Protein AF-A0A1C6QX79-F1 (afdb_monomer)

Nearest PDB structures (foldseek):
  6nd5-assembly2_22  TM=4.924E-01  e=8.482E-01  Thermus thermophilus HB8
  6nsh-assembly2_Y2  TM=4.942E-01  e=1.296E+00  Thermus thermophilus HB8
  7qep-assembly1_O5  TM=5.909E-01  e=2.375E+00  Encephalitozoon cuniculi GB-M1
  4jlr-assembly1_S  TM=5.266E-01  e=6.261E+0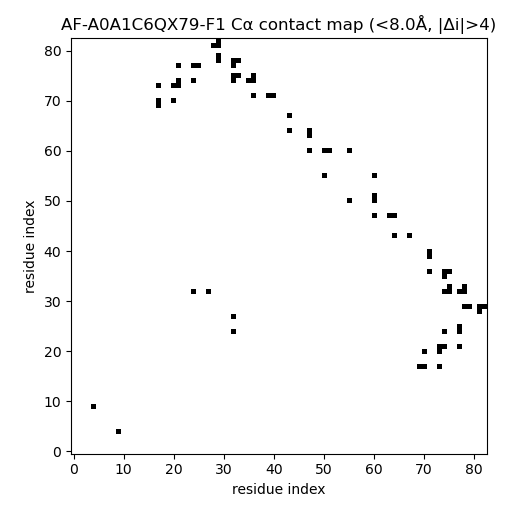0  unclassified

Mean predicted aligned error: 5.38 Å

Radius of gyration: 14.97 Å; Cα contacts (8 Å, |Δi|>4): 40; chains: 1; bounding box: 44×27×36 Å

pLDDT: mean 88.46, std 11.12, range [36.38, 96.81]

Solvent-accessible surface area (backbone atoms only — not comparable to full-atom values): 4723 Å² total; per-residue (Å²): 132,85,87,77,75,50,71,69,55,54,53,49,52,53,52,51,51,52,52,54,51,50,60,68,52,70,82,53,54,43,68,57,34,47,54,48,41,56,50,49,55,54,52,48,52,55,49,54,52,51,39,56,75,66,66,53,53,67,69,59,52,51,53,48,50,53,50,48,51,51,53,50,50,49,38,52,50,53,25,66,75,62,106

Sequence (83 aa):
MKNELSLSQLRGQFIASSVLLESLLQALPAETLRALYERHAANSQETTDALRQANCPEEELDAYNSFALNNQVVIGRSWRKTT

Secondary structure (DSSP, 8-state):
------HHHHHHHHHHHHHHHHHHHTTS-HHHHHHHHHHHHHHHHHHHHHHHHTT--HHHHHHHHHHHHHHHHHHHHHHHHH-

Foldseek 3Di:
DPPDDDPVRVVVVLVVVLVVLLVVLLPDALVVLVVVLVVLVVVLVVVLVVCVVVVPDPVVSVVSNVSSVSSSVSSVVSSVVND

Structure (mmCIF, N/CA/C/O backbone):
data_AF-A0A1C6QX79-F1
#
_entry.id   AF-A0A1C6QX79-F1
#
loop_
_atom_site.group_PDB
_atom_site.id
_atom_site.type_symbol
_atom_site.label_atom_id
_atom_site.label_alt_id
_atom_site.label_comp_id
_atom_site.label_asym_id
_atom_site.label_entity_id
_atom_site.label_seq_id
_atom_site.pdbx_PDB_ins_code
_atom_site.Cartn_x
_atom_site.Cartn_y
_atom_site.Cartn_z
_atom_site.occupancy
_atom_site.B_iso_or_equiv
_atom_site.auth_seq_id
_atom_site.auth_comp_id
_atom_site.auth_asym_id
_atom_site.auth_atom_id
_atom_site.pdbx_PDB_model_num
ATOM 1 N N . MET A 1 1 ? -29.593 -5.264 9.231 1.00 36.38 1 MET A N 1
ATOM 2 C CA . MET A 1 1 ? -28.804 -6.471 8.903 1.00 36.38 1 MET A CA 1
ATOM 3 C C . MET A 1 1 ? -27.372 -6.018 8.683 1.00 36.38 1 MET A C 1
ATOM 5 O O . MET A 1 1 ? -27.171 -5.157 7.836 1.00 36.38 1 MET A O 1
ATOM 9 N N . LYS A 1 2 ? -26.407 -6.479 9.489 1.00 48.34 2 LYS A N 1
ATOM 10 C CA . LYS A 1 2 ? -24.986 -6.223 9.214 1.00 48.34 2 LYS A CA 1
ATOM 11 C C . LYS A 1 2 ? -24.594 -7.121 8.040 1.00 48.34 2 LYS A C 1
ATOM 13 O O . LYS A 1 2 ? -24.777 -8.331 8.124 1.00 48.34 2 LYS A O 1
ATOM 18 N N . ASN A 1 3 ? -24.146 -6.529 6.936 1.00 52.94 3 ASN A N 1
ATOM 19 C CA . ASN A 1 3 ? -23.567 -7.276 5.822 1.00 52.94 3 ASN A CA 1
ATOM 20 C C . ASN A 1 3 ? -22.180 -7.757 6.255 1.00 52.94 3 ASN A C 1
ATOM 22 O O . ASN A 1 3 ? -21.182 -7.087 6.008 1.00 52.94 3 ASN A O 1
ATOM 26 N N . GLU A 1 4 ? -22.128 -8.883 6.957 1.00 67.31 4 GLU A N 1
ATOM 27 C CA . GLU A 1 4 ? -20.867 -9.545 7.271 1.00 67.31 4 GLU A CA 1
ATOM 28 C C . GLU A 1 4 ? -20.381 -10.255 6.005 1.00 67.31 4 GLU A C 1
ATOM 30 O O . GLU A 1 4 ? -20.987 -11.214 5.526 1.00 67.31 4 GLU A O 1
ATOM 35 N N . LEU A 1 5 ? -19.315 -9.721 5.406 1.00 74.31 5 LEU A N 1
ATOM 36 C CA . LEU A 1 5 ? -18.633 -10.368 4.291 1.00 74.31 5 LEU A CA 1
ATOM 37 C C . LEU A 1 5 ? -18.017 -11.677 4.785 1.00 74.31 5 LEU A C 1
ATOM 39 O O . LEU A 1 5 ? -17.333 -11.710 5.806 1.00 74.31 5 LEU A O 1
ATOM 43 N N . SER A 1 6 ? -18.221 -12.759 4.036 1.00 83.06 6 SER A N 1
ATOM 44 C CA . SER A 1 6 ? -17.545 -14.021 4.336 1.00 83.06 6 SER A CA 1
ATOM 45 C C . SER A 1 6 ? -16.028 -13.881 4.161 1.00 83.06 6 SER A C 1
ATOM 47 O O . SER A 1 6 ? -15.541 -13.122 3.317 1.00 83.06 6 SER A O 1
ATOM 49 N N . LEU A 1 7 ? -15.258 -14.666 4.917 1.00 71.12 7 LEU A N 1
ATOM 50 C CA . LEU A 1 7 ? -13.793 -14.672 4.840 1.00 71.12 7 LEU A CA 1
ATOM 51 C C . LEU A 1 7 ? -13.273 -14.948 3.412 1.00 71.12 7 LEU A C 1
ATOM 53 O O . LEU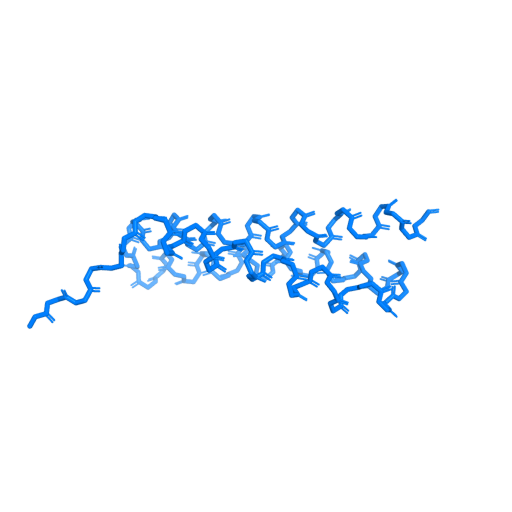 A 1 7 ? -12.261 -14.386 2.994 1.00 71.12 7 LEU A O 1
ATOM 57 N N . SER A 1 8 ? -13.981 -15.771 2.631 1.00 72.44 8 SER A N 1
ATOM 58 C CA . SER A 1 8 ? -13.646 -16.027 1.225 1.00 72.44 8 SER A CA 1
ATOM 59 C C . SER A 1 8 ? -13.844 -14.793 0.338 1.00 72.44 8 SER A C 1
ATOM 61 O O . SER A 1 8 ? -13.014 -14.545 -0.536 1.00 72.44 8 SER A O 1
ATOM 63 N N . GLN A 1 9 ? -14.882 -13.987 0.582 1.00 76.81 9 GLN A N 1
ATOM 64 C CA . GLN A 1 9 ? -15.118 -12.729 -0.133 1.00 76.81 9 GLN A CA 1
ATOM 65 C C . GLN A 1 9 ? -14.064 -11.676 0.215 1.00 76.81 9 GLN A C 1
ATOM 67 O O . GLN A 1 9 ? -13.527 -11.045 -0.693 1.00 76.81 9 GLN A O 1
ATOM 72 N N . LEU A 1 10 ? -13.711 -11.539 1.497 1.00 74.81 10 LEU A N 1
ATOM 73 C CA . LEU A 1 10 ? -12.646 -10.632 1.941 1.00 74.81 10 LEU A CA 1
ATOM 74 C C . LEU A 1 10 ? -11.301 -11.000 1.304 1.00 74.81 10 LEU A C 1
ATOM 76 O O . LEU A 1 10 ? -10.614 -10.149 0.738 1.00 74.81 10 LEU A O 1
ATOM 80 N N . ARG A 1 11 ? -10.958 -12.294 1.301 1.00 71.75 11 ARG A N 1
ATOM 81 C CA . ARG A 1 11 ? -9.750 -12.791 0.632 1.00 71.75 11 ARG A CA 1
ATOM 82 C C . ARG A 1 11 ? -9.788 -12.546 -0.879 1.00 71.75 11 ARG A C 1
ATOM 84 O O . ARG A 1 11 ? -8.773 -12.161 -1.454 1.00 71.75 11 ARG A O 1
ATOM 91 N N . GLY A 1 12 ? -10.940 -12.753 -1.517 1.00 74.25 12 GLY A N 1
ATOM 92 C CA . GLY A 1 12 ? -11.135 -12.484 -2.942 1.00 74.25 12 GLY A CA 1
ATOM 93 C C . GLY A 1 12 ? -10.907 -11.013 -3.299 1.00 74.25 12 GLY A C 1
ATOM 94 O O . GLY A 1 12 ? -10.184 -10.724 -4.249 1.00 74.25 12 GLY A O 1
ATOM 95 N N . GLN A 1 13 ? -11.448 -10.087 -2.503 1.00 80.31 13 GLN A N 1
ATOM 96 C CA . GLN A 1 13 ? -11.244 -8.645 -2.682 1.00 80.31 13 GLN A CA 1
ATOM 97 C C . GLN A 1 13 ? -9.779 -8.239 -2.486 1.00 80.31 13 GLN A C 1
ATOM 99 O O . GLN A 1 13 ? -9.252 -7.455 -3.273 1.00 80.31 13 GLN A O 1
ATOM 104 N N . PHE A 1 14 ? -9.101 -8.809 -1.487 1.00 76.56 14 PHE A N 1
ATOM 105 C CA . PHE A 1 14 ? -7.685 -8.543 -1.240 1.00 76.56 14 PHE A CA 1
ATOM 106 C C . PHE A 1 14 ? -6.802 -8.989 -2.413 1.00 76.56 14 PHE A C 1
ATOM 108 O O . PHE A 1 14 ? -5.987 -8.210 -2.903 1.00 76.56 14 PHE A O 1
ATOM 115 N N . ILE A 1 15 ? -7.011 -10.211 -2.920 1.00 77.31 15 ILE A N 1
ATOM 116 C CA . ILE A 1 15 ? -6.291 -10.723 -4.098 1.00 77.31 15 ILE A CA 1
ATOM 117 C C . ILE A 1 15 ? -6.575 -9.845 -5.321 1.00 77.31 15 ILE A C 1
ATOM 119 O O . ILE A 1 15 ? -5.640 -9.461 -6.021 1.00 77.31 15 ILE A O 1
ATOM 123 N N . ALA A 1 16 ? -7.843 -9.500 -5.566 1.00 81.50 16 ALA A N 1
ATOM 124 C CA . ALA A 1 16 ? -8.226 -8.657 -6.695 1.00 81.50 16 ALA A CA 1
ATOM 125 C C . ALA A 1 16 ? -7.548 -7.278 -6.634 1.00 81.50 16 ALA A C 1
ATOM 127 O O . ALA A 1 16 ? -7.004 -6.824 -7.638 1.00 81.50 16 ALA A O 1
ATOM 128 N N . SER A 1 17 ? -7.512 -6.651 -5.455 1.00 82.12 17 SER A N 1
ATOM 129 C CA . SER A 1 17 ? -6.824 -5.375 -5.234 1.00 82.12 17 SER A CA 1
ATOM 130 C C . SER A 1 17 ? -5.326 -5.467 -5.549 1.00 82.12 17 SER A C 1
ATOM 132 O O . SER A 1 17 ? -4.799 -4.649 -6.303 1.00 82.12 17 SER A O 1
ATOM 134 N N . SER A 1 18 ? -4.641 -6.509 -5.065 1.00 84.88 18 SER A N 1
ATOM 135 C CA . SER A 1 18 ? -3.214 -6.714 -5.349 1.00 84.88 18 SER A CA 1
ATOM 136 C C . SER A 1 18 ? -2.922 -6.961 -6.829 1.00 84.88 18 SER A C 1
ATOM 138 O O . SER A 1 18 ? -1.936 -6.439 -7.342 1.00 84.88 18 SER A O 1
ATOM 140 N N . VAL A 1 19 ? -3.772 -7.723 -7.526 1.00 86.81 19 VAL A N 1
ATOM 141 C CA . VAL A 1 19 ? -3.624 -7.984 -8.969 1.00 86.81 19 VAL A CA 1
ATOM 142 C C . VAL A 1 19 ? -3.845 -6.710 -9.785 1.00 86.81 19 VAL A C 1
ATOM 144 O O . VAL A 1 19 ? -3.089 -6.446 -10.723 1.00 86.81 19 VAL A O 1
ATOM 147 N N . LEU A 1 20 ? -4.849 -5.903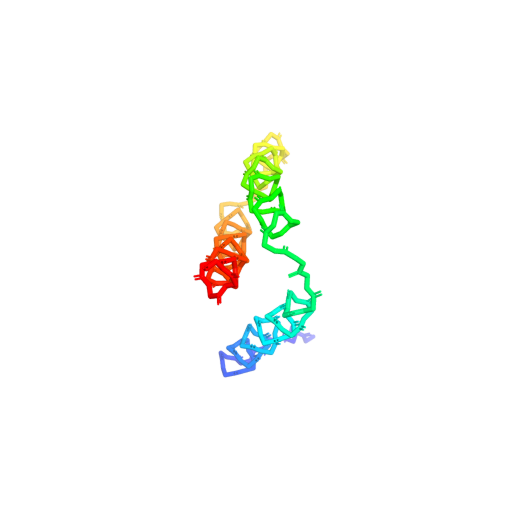 -9.428 1.00 89.00 20 LEU A N 1
ATOM 148 C CA . LEU A 1 20 ? -5.092 -4.607 -10.064 1.00 89.00 20 LEU A CA 1
ATOM 149 C C . LEU A 1 20 ? -3.905 -3.664 -9.860 1.00 89.00 20 LEU A C 1
ATOM 151 O O . LEU A 1 20 ? -3.434 -3.069 -10.827 1.00 89.00 20 LEU A O 1
ATOM 155 N N . LEU A 1 21 ? -3.381 -3.578 -8.634 1.00 92.06 21 LEU A N 1
ATOM 156 C CA . LEU A 1 21 ? -2.191 -2.785 -8.345 1.00 92.06 21 LEU A CA 1
ATOM 157 C C . LEU A 1 21 ? -0.990 -3.268 -9.168 1.00 92.06 21 LEU A C 1
ATOM 159 O O . LEU A 1 21 ? -0.380 -2.461 -9.859 1.00 92.06 21 LEU A O 1
ATOM 163 N N . GLU A 1 22 ? -0.673 -4.567 -9.164 1.00 91.69 22 GLU A N 1
ATOM 164 C CA . GLU A 1 22 ? 0.447 -5.105 -9.954 1.00 91.69 22 GLU A CA 1
ATOM 165 C C . GLU A 1 22 ? 0.277 -4.797 -11.453 1.00 91.69 22 GLU A C 1
ATOM 167 O O . GLU A 1 22 ? 1.239 -4.396 -12.103 1.00 91.69 22 GLU A O 1
ATOM 172 N N . SER A 1 23 ? -0.946 -4.883 -11.987 1.00 91.06 23 SER A N 1
ATOM 173 C CA . SER A 1 23 ? -1.239 -4.555 -13.392 1.00 91.06 23 SER A CA 1
ATOM 174 C C . SER A 1 23 ? -0.989 -3.078 -13.720 1.00 91.06 23 SER A C 1
ATOM 176 O O . SER A 1 23 ? -0.428 -2.771 -14.769 1.00 91.06 23 SER A O 1
ATOM 178 N N . LEU A 1 24 ? -1.358 -2.158 -12.822 1.00 91.06 24 LEU A N 1
ATOM 179 C CA . LEU A 1 24 ? -1.108 -0.720 -12.996 1.00 91.06 24 LEU A CA 1
ATOM 180 C C . LEU A 1 24 ? 0.389 -0.380 -12.955 1.00 91.06 24 LEU A C 1
ATOM 182 O O . LEU A 1 24 ? 0.832 0.553 -13.622 1.00 91.06 24 LEU A O 1
ATOM 186 N N . LEU A 1 25 ? 1.171 -1.133 -12.180 1.00 94.56 25 LEU A N 1
ATOM 187 C CA . LEU A 1 25 ? 2.601 -0.891 -12.003 1.00 94.56 25 LEU A CA 1
ATOM 188 C C . LEU A 1 25 ? 3.459 -1.414 -13.161 1.00 94.56 25 LEU A C 1
ATOM 190 O O . LEU A 1 25 ? 4.535 -0.871 -13.395 1.00 94.56 25 LEU A O 1
ATOM 194 N N . GLN A 1 26 ? 3.003 -2.435 -13.896 1.00 90.56 26 GLN A N 1
ATOM 195 C CA . GLN A 1 26 ? 3.777 -3.082 -14.969 1.00 90.56 26 GLN A CA 1
ATOM 196 C C . GLN A 1 26 ? 4.224 -2.133 -16.090 1.00 90.56 26 GLN A C 1
ATOM 198 O O . GLN A 1 26 ? 5.242 -2.384 -16.728 1.00 90.56 26 GLN A O 1
ATOM 203 N N . ALA A 1 27 ? 3.473 -1.060 -16.346 1.00 88.56 27 ALA A N 1
ATOM 204 C CA . ALA A 1 27 ? 3.788 -0.094 -17.397 1.00 88.56 27 ALA A CA 1
ATOM 205 C C . ALA A 1 27 ? 4.761 1.013 -16.946 1.00 88.56 27 ALA A C 1
ATOM 207 O O . ALA A 1 27 ? 5.137 1.862 -17.755 1.00 88.56 27 ALA A O 1
ATOM 208 N N . LEU A 1 28 ? 5.137 1.049 -15.663 1.00 93.69 28 LEU A N 1
ATOM 209 C CA . LEU A 1 28 ? 5.948 2.127 -15.107 1.00 93.69 28 LEU A CA 1
ATOM 210 C C . LEU A 1 28 ? 7.453 1.830 -15.219 1.00 93.69 28 LEU A C 1
ATOM 212 O O . LEU A 1 28 ? 7.880 0.703 -14.969 1.00 93.69 28 LEU A O 1
ATOM 216 N N . PRO A 1 29 ? 8.287 2.843 -15.518 1.00 95.62 29 PRO A N 1
ATOM 217 C CA . PRO A 1 29 ? 9.741 2.704 -15.480 1.00 95.62 29 PRO A CA 1
ATOM 218 C C . PRO A 1 29 ? 10.269 2.337 -14.084 1.00 95.62 29 PRO A C 1
ATOM 220 O O . PRO A 1 29 ? 9.705 2.745 -13.065 1.00 95.62 29 PRO A O 1
ATOM 223 N N . ALA A 1 30 ? 11.414 1.647 -14.027 1.00 95.00 30 ALA A N 1
ATOM 224 C CA . ALA A 1 30 ? 12.045 1.228 -12.771 1.00 95.00 30 ALA A CA 1
ATOM 225 C C . ALA A 1 30 ? 12.303 2.395 -11.797 1.00 95.00 30 ALA A C 1
ATOM 227 O O . ALA A 1 30 ? 12.060 2.259 -10.599 1.00 95.00 30 ALA A O 1
ATOM 228 N N . GLU A 1 31 ? 12.745 3.555 -12.292 1.00 96.12 31 GLU A N 1
ATOM 229 C CA . GLU A 1 31 ? 12.964 4.747 -11.459 1.00 96.12 31 GLU A CA 1
ATOM 230 C C . GLU A 1 31 ? 11.659 5.287 -10.860 1.00 96.12 31 GLU A C 1
ATOM 2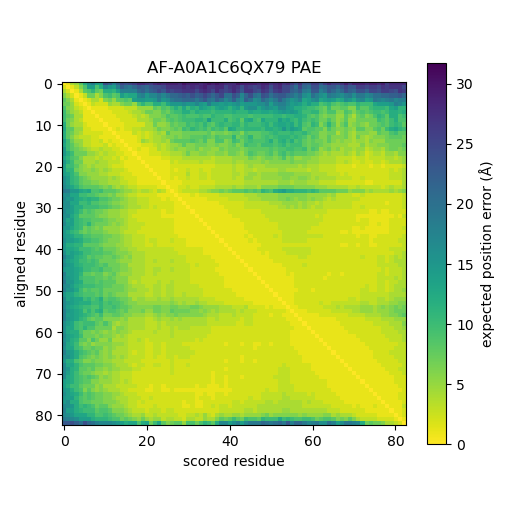32 O O . GLU A 1 31 ? 11.618 5.660 -9.688 1.00 96.12 31 GLU A O 1
ATOM 237 N N . THR A 1 32 ? 10.566 5.265 -11.630 1.00 96.56 32 THR A N 1
ATOM 238 C CA . THR A 1 32 ? 9.234 5.645 -11.144 1.00 96.56 32 THR A CA 1
ATOM 239 C C . THR A 1 32 ? 8.748 4.678 -10.069 1.00 96.56 32 THR A C 1
ATOM 241 O O . THR A 1 32 ? 8.220 5.115 -9.049 1.00 96.56 32 THR A O 1
ATOM 244 N N . LEU A 1 33 ? 8.967 3.373 -10.253 1.00 96.50 33 LEU A N 1
ATOM 245 C CA . LEU A 1 33 ? 8.616 2.353 -9.263 1.00 96.50 33 LEU A CA 1
ATOM 246 C C . LEU A 1 33 ? 9.432 2.495 -7.974 1.00 96.50 33 LEU A C 1
ATOM 248 O O . LEU A 1 33 ? 8.877 2.358 -6.883 1.00 96.50 33 LEU A O 1
ATOM 252 N N . ARG A 1 34 ? 10.722 2.827 -8.082 1.00 96.12 34 ARG A N 1
ATOM 253 C CA . ARG A 1 34 ? 11.571 3.131 -6.926 1.00 96.12 34 ARG A CA 1
ATOM 254 C C . ARG A 1 34 ? 11.066 4.359 -6.165 1.00 96.12 34 ARG A C 1
ATOM 256 O O . ARG A 1 34 ? 10.874 4.283 -4.955 1.00 96.12 34 ARG A O 1
ATOM 263 N N . ALA A 1 35 ? 10.817 5.469 -6.862 1.00 96.81 35 ALA A N 1
ATOM 264 C CA . ALA A 1 35 ? 10.305 6.690 -6.240 1.00 96.81 35 ALA A CA 1
ATOM 265 C C . ALA A 1 35 ? 8.937 6.456 -5.577 1.00 96.81 35 ALA A C 1
ATOM 267 O O . ALA A 1 35 ? 8.679 6.947 -4.478 1.00 96.81 35 ALA A O 1
ATOM 268 N N . LEU A 1 36 ? 8.073 5.658 -6.214 1.00 96.00 36 LEU A N 1
ATOM 269 C CA . LEU A 1 36 ? 6.792 5.254 -5.647 1.00 96.00 36 LEU A CA 1
ATOM 270 C C . LEU A 1 36 ? 6.971 4.407 -4.381 1.00 96.00 36 LEU A C 1
ATOM 272 O O . LEU A 1 36 ? 6.268 4.644 -3.405 1.00 96.00 36 LEU A O 1
ATOM 276 N N . TYR A 1 37 ? 7.911 3.458 -4.374 1.00 95.75 37 TYR A N 1
ATOM 277 C CA . TYR A 1 37 ? 8.219 2.624 -3.208 1.00 95.75 37 TYR A CA 1
ATOM 278 C C . TYR A 1 37 ? 8.665 3.468 -2.007 1.00 95.75 37 TYR A C 1
ATOM 280 O O . TYR A 1 37 ? 8.136 3.310 -0.907 1.00 95.75 37 TYR A O 1
ATOM 288 N N . GLU A 1 38 ? 9.618 4.379 -2.215 1.00 95.75 38 GLU A N 1
ATOM 289 C CA . GLU A 1 38 ? 10.138 5.264 -1.164 1.00 95.75 38 GLU A CA 1
ATOM 290 C C . GLU A 1 38 ? 9.039 6.194 -0.628 1.00 95.75 38 GLU A C 1
ATOM 292 O O . GLU A 1 38 ? 8.841 6.304 0.584 1.00 95.75 38 GLU A O 1
ATOM 297 N N . ARG A 1 39 ? 8.262 6.808 -1.530 1.00 96.50 39 ARG A N 1
ATOM 298 C CA . ARG A 1 39 ? 7.171 7.714 -1.156 1.00 96.50 39 ARG A CA 1
ATOM 299 C C . ARG A 1 39 ? 6.031 6.995 -0.443 1.00 96.50 39 ARG A C 1
ATOM 301 O O . ARG A 1 39 ? 5.492 7.528 0.520 1.00 96.50 39 ARG A O 1
ATOM 308 N N . HIS A 1 40 ? 5.666 5.795 -0.890 1.00 95.88 40 HIS A N 1
ATOM 309 C CA . HIS A 1 40 ? 4.623 5.006 -0.242 1.00 95.88 40 HIS A CA 1
ATOM 310 C C . HIS A 1 40 ? 5.018 4.653 1.197 1.00 95.88 40 HIS A C 1
ATOM 312 O O . HIS A 1 40 ? 4.193 4.813 2.093 1.00 95.88 40 HIS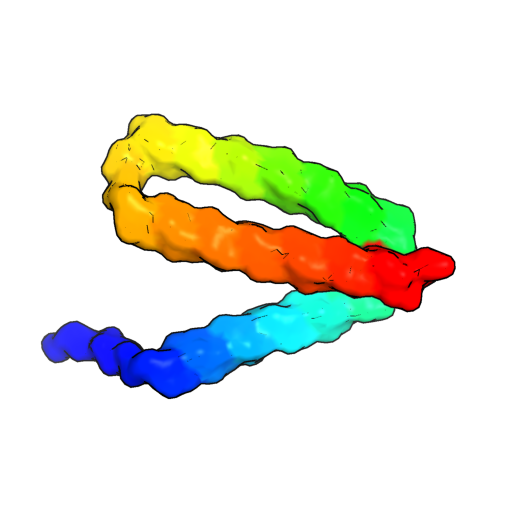 A O 1
ATOM 318 N N . ALA A 1 41 ? 6.274 4.266 1.452 1.00 92.81 41 ALA A N 1
ATOM 319 C CA . ALA A 1 41 ? 6.751 3.980 2.806 1.00 92.81 41 ALA A CA 1
ATOM 320 C C . ALA A 1 41 ? 6.631 5.201 3.736 1.00 92.81 41 ALA A C 1
ATOM 322 O O . ALA A 1 41 ? 6.101 5.078 4.840 1.00 92.81 41 ALA A O 1
ATOM 323 N N . ALA A 1 42 ? 7.062 6.379 3.271 1.00 94.81 42 ALA A N 1
ATOM 324 C CA . ALA A 1 42 ? 6.963 7.620 4.039 1.00 94.81 42 ALA A CA 1
ATOM 325 C C . ALA A 1 42 ? 5.500 8.008 4.324 1.00 94.81 42 ALA A C 1
ATOM 327 O O . ALA A 1 42 ? 5.133 8.232 5.476 1.00 94.81 42 ALA A O 1
ATOM 328 N N . ASN A 1 43 ? 4.650 7.999 3.292 1.00 95.38 43 ASN A N 1
ATOM 329 C CA . ASN A 1 43 ? 3.229 8.324 3.424 1.00 95.38 43 ASN A CA 1
ATOM 330 C C . ASN A 1 43 ? 2.490 7.341 4.344 1.00 95.38 43 ASN A C 1
ATOM 332 O O . ASN A 1 43 ? 1.581 7.743 5.070 1.00 95.38 43 ASN A O 1
ATOM 336 N N . SER A 1 44 ? 2.856 6.055 4.303 1.00 94.62 44 SER A N 1
ATOM 337 C CA . SER A 1 44 ? 2.253 5.028 5.162 1.00 94.62 44 SER A CA 1
ATOM 338 C C . SER A 1 44 ? 2.531 5.332 6.628 1.00 94.62 44 SER A C 1
ATOM 340 O O . SER A 1 44 ? 1.613 5.323 7.439 1.00 94.62 44 SER A O 1
ATOM 342 N N . GLN A 1 45 ? 3.781 5.672 6.954 1.00 94.25 45 GLN A N 1
ATOM 343 C CA . GLN A 1 45 ? 4.173 6.030 8.313 1.00 94.25 45 GLN A CA 1
ATOM 344 C C . GLN A 1 45 ? 3.453 7.296 8.797 1.00 94.25 45 GLN A C 1
ATOM 346 O O . GLN A 1 45 ? 2.871 7.286 9.879 1.00 94.25 45 GLN A O 1
ATOM 351 N N . GLU A 1 46 ? 3.430 8.351 7.976 1.00 96.38 46 GLU A N 1
ATOM 352 C CA . GLU A 1 46 ? 2.721 9.599 8.288 1.00 96.38 46 GLU A CA 1
ATOM 353 C C . GLU A 1 46 ? 1.226 9.353 8.543 1.00 96.38 46 GLU A C 1
ATOM 355 O O . GLU A 1 46 ? 0.660 9.864 9.510 1.00 96.38 46 GLU A O 1
ATOM 360 N N . THR A 1 47 ? 0.593 8.515 7.718 1.00 94.75 47 THR A N 1
ATOM 361 C CA . THR A 1 47 ? -0.825 8.170 7.872 1.00 94.75 47 THR A CA 1
ATOM 362 C C . THR A 1 47 ? -1.067 7.368 9.147 1.00 94.75 47 THR A C 1
ATOM 364 O O . THR A 1 47 ? -1.999 7.677 9.885 1.00 94.75 47 THR A O 1
ATOM 367 N N . THR A 1 48 ? -0.230 6.371 9.450 1.00 93.50 48 THR A N 1
ATOM 368 C CA . THR A 1 48 ? -0.341 5.598 10.695 1.00 93.50 48 THR A CA 1
ATOM 369 C C . THR A 1 48 ? -0.208 6.506 11.919 1.00 93.50 48 THR A C 1
ATOM 371 O O . THR A 1 48 ? -0.976 6.369 12.872 1.00 93.50 48 THR A O 1
ATOM 374 N N . ASP A 1 49 ? 0.718 7.466 11.901 1.00 95.69 49 ASP A N 1
ATOM 375 C CA . ASP A 1 49 ? 0.892 8.412 13.005 1.00 95.69 49 ASP A CA 1
ATOM 376 C C . ASP A 1 49 ? -0.296 9.376 13.132 1.00 95.69 49 ASP A C 1
ATOM 378 O O . ASP A 1 49 ? -0.763 9.622 14.247 1.00 95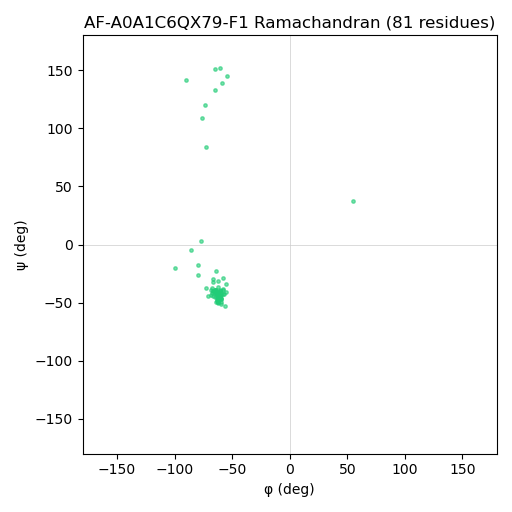.69 49 ASP A O 1
ATOM 382 N N . ALA A 1 50 ? -0.856 9.850 12.016 1.00 96.12 50 ALA A N 1
ATOM 383 C CA . ALA A 1 50 ? -2.074 10.660 12.014 1.00 96.12 50 ALA A CA 1
ATOM 384 C C . ALA A 1 50 ? -3.291 9.888 12.560 1.00 96.12 50 ALA A C 1
ATOM 386 O O . ALA A 1 50 ? -4.054 10.423 13.365 1.00 96.12 50 ALA A O 1
ATOM 387 N N . LEU A 1 51 ? -3.454 8.616 12.183 1.00 94.38 51 LEU A N 1
ATOM 388 C CA . LEU A 1 51 ? -4.530 7.760 12.692 1.00 94.38 51 LEU A CA 1
ATOM 389 C C . LEU A 1 51 ? -4.379 7.502 14.198 1.00 94.38 51 LEU A C 1
ATOM 391 O O . LEU A 1 51 ? -5.365 7.555 14.933 1.00 94.38 51 LEU A O 1
ATOM 395 N N . ARG A 1 52 ? -3.147 7.302 14.686 1.00 94.31 52 ARG A N 1
ATOM 396 C CA . ARG A 1 52 ? -2.866 7.206 16.129 1.00 94.31 52 ARG A CA 1
ATOM 397 C C . ARG A 1 52 ? -3.228 8.493 16.865 1.00 94.31 52 ARG A C 1
ATOM 399 O O . ARG A 1 52 ? -3.883 8.430 17.899 1.00 94.31 52 ARG A O 1
ATOM 406 N N . GLN A 1 53 ?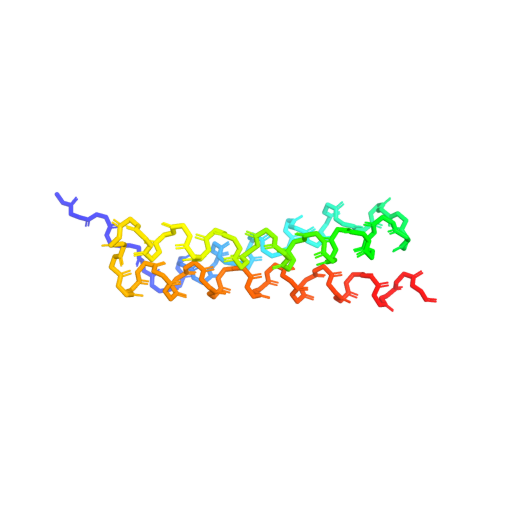 -2.845 9.654 16.331 1.00 96.81 53 GLN A N 1
ATOM 407 C CA . GLN A 1 53 ? -3.195 10.957 16.914 1.00 96.81 53 GLN A CA 1
ATOM 408 C C . GLN A 1 53 ? -4.711 11.195 16.939 1.00 96.81 53 GLN A C 1
ATOM 410 O O . GLN A 1 53 ? -5.221 11.835 17.856 1.00 96.81 53 GLN A O 1
ATOM 415 N N . ALA A 1 54 ? -5.436 10.641 15.968 1.00 95.88 54 ALA A N 1
ATOM 416 C CA . ALA A 1 54 ? -6.892 10.667 15.921 1.00 95.88 54 ALA A CA 1
ATOM 417 C C . ALA A 1 54 ? -7.571 9.658 16.873 1.00 95.88 54 ALA A C 1
ATOM 419 O O . ALA A 1 54 ? -8.798 9.581 16.880 1.00 95.88 54 ALA A O 1
ATOM 420 N N . ASN A 1 55 ? -6.814 8.905 17.684 1.00 95.25 55 ASN A N 1
ATOM 421 C CA . ASN A 1 55 ? -7.313 7.815 18.534 1.00 95.25 55 ASN A CA 1
ATOM 422 C C . ASN A 1 55 ? -8.105 6.751 17.749 1.00 95.25 55 ASN A C 1
ATOM 424 O O . ASN A 1 55 ? -9.110 6.229 18.236 1.00 95.25 55 ASN A O 1
ATOM 428 N N . CYS A 1 56 ? -7.667 6.448 16.524 1.00 92.50 56 CYS A N 1
ATOM 429 C CA . CYS A 1 56 ? -8.233 5.367 15.723 1.00 92.50 56 CYS A CA 1
ATOM 430 C C . CYS A 1 56 ? -8.107 4.026 16.482 1.00 92.50 56 CYS A C 1
ATOM 432 O O . CYS A 1 56 ? -7.072 3.794 17.119 1.00 92.50 56 CYS A O 1
ATOM 434 N N . PRO A 1 57 ? -9.135 3.155 16.453 1.00 95.06 57 PRO A N 1
ATOM 435 C CA . PRO A 1 57 ? -9.075 1.845 17.094 1.00 95.06 57 PRO A CA 1
ATOM 436 C C . PRO A 1 57 ? -7.874 1.017 16.623 1.00 95.06 57 PRO A C 1
ATOM 438 O O . PRO A 1 57 ? -7.507 1.047 15.450 1.00 95.06 57 PRO A O 1
ATOM 441 N N . GLU A 1 58 ? -7.298 0.223 17.526 1.00 93.06 58 GLU A N 1
ATOM 442 C CA . GLU A 1 58 ? -6.134 -0.625 17.222 1.00 93.06 58 GLU A CA 1
ATOM 443 C C . GLU A 1 58 ? -6.411 -1.601 16.065 1.00 93.06 58 GLU A C 1
ATOM 445 O O . GLU A 1 58 ? -5.578 -1.756 15.180 1.00 93.06 58 GLU A O 1
ATOM 450 N N . GLU A 1 59 ? -7.624 -2.156 15.994 1.00 92.00 59 GLU A N 1
ATOM 451 C CA . GLU A 1 59 ? -8.054 -3.025 14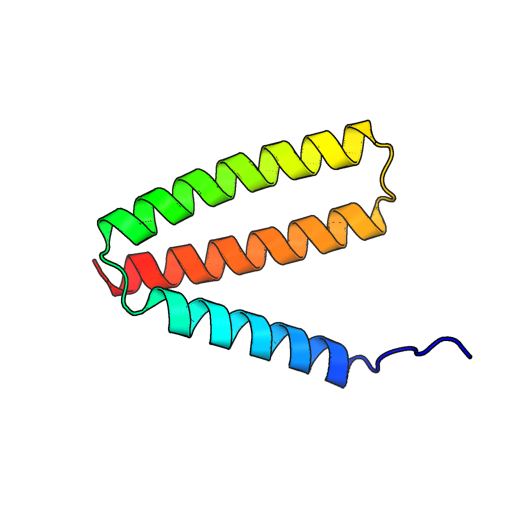.890 1.00 92.00 59 GLU A CA 1
ATOM 452 C C . GLU A 1 59 ? -8.025 -2.311 13.525 1.00 92.00 59 GLU A C 1
ATOM 454 O O . GLU A 1 59 ? -7.606 -2.887 12.520 1.00 92.00 59 GLU A O 1
ATOM 459 N N . GLU A 1 60 ? -8.433 -1.040 13.475 1.00 88.25 60 GLU A N 1
ATOM 460 C CA . GLU A 1 60 ? -8.419 -0.245 12.244 1.00 88.25 60 GLU A CA 1
ATOM 461 C C . GLU A 1 60 ? -6.989 0.147 11.846 1.00 88.25 60 GLU A C 1
ATOM 463 O O . GLU A 1 60 ? -6.639 0.106 10.662 1.00 88.25 60 GLU A O 1
ATOM 468 N N . LEU A 1 61 ? -6.137 0.458 12.829 1.00 92.12 61 LEU A N 1
ATOM 469 C CA . LEU A 1 61 ? -4.708 0.694 12.616 1.00 92.12 61 LEU A CA 1
ATOM 470 C C . LEU A 1 61 ? -4.011 -0.554 12.062 1.00 92.12 61 LEU A C 1
ATOM 472 O O . LEU A 1 61 ? -3.237 -0.452 11.109 1.00 92.12 61 LEU A O 1
ATOM 476 N N . ASP A 1 62 ? -4.302 -1.732 12.610 1.00 91.69 62 ASP A N 1
ATOM 477 C CA . ASP A 1 62 ? -3.735 -3.004 12.157 1.00 91.69 62 ASP A CA 1
ATOM 478 C C . ASP A 1 62 ? -4.205 -3.377 10.749 1.00 91.69 62 ASP A C 1
ATOM 480 O O . ASP A 1 62 ? -3.403 -3.821 9.914 1.00 91.69 62 ASP A O 1
ATOM 484 N N . ALA A 1 63 ? -5.483 -3.140 10.447 1.00 89.19 63 ALA A N 1
ATOM 485 C CA . ALA A 1 63 ? -6.026 -3.318 9.107 1.00 89.19 63 ALA A CA 1
ATOM 486 C C . ALA A 1 63 ? -5.333 -2.389 8.096 1.00 89.19 63 ALA A C 1
ATOM 488 O O . ALA A 1 63 ? -4.914 -2.842 7.024 1.00 89.19 63 ALA A O 1
ATOM 489 N N . TYR A 1 64 ? -5.146 -1.112 8.448 1.00 91.06 64 TYR A N 1
ATOM 490 C CA . TYR A 1 64 ? -4.424 -0.153 7.615 1.00 91.06 64 TYR A CA 1
ATOM 491 C C . TYR A 1 64 ? -2.962 -0.562 7.405 1.00 91.06 64 TYR A C 1
ATOM 493 O O . TYR A 1 64 ? -2.499 -0.623 6.265 1.00 91.06 64 TYR A O 1
ATOM 501 N N . ASN A 1 65 ? -2.243 -0.900 8.477 1.00 92.00 65 ASN A N 1
ATOM 502 C CA . ASN A 1 65 ? -0.839 -1.304 8.405 1.00 92.00 65 ASN A CA 1
ATOM 503 C C . ASN A 1 65 ? -0.663 -2.555 7.531 1.00 92.00 65 ASN A C 1
ATOM 505 O O . ASN A 1 65 ? 0.258 -2.621 6.716 1.00 92.00 65 ASN A O 1
ATOM 509 N N . SER A 1 66 ? -1.578 -3.523 7.641 1.00 91.62 66 SER A N 1
ATOM 510 C CA . SER A 1 66 ? -1.591 -4.727 6.801 1.00 91.62 66 SER A CA 1
ATOM 511 C C . SER A 1 66 ? -1.812 -4.394 5.322 1.00 91.62 66 SER A C 1
ATOM 513 O O . SER A 1 66 ? -1.127 -4.933 4.447 1.00 91.62 66 SER A O 1
ATOM 515 N N . PHE A 1 67 ? -2.740 -3.478 5.029 1.00 89.69 67 PHE A N 1
ATOM 516 C CA . PHE A 1 67 ? -2.991 -2.990 3.674 1.00 89.69 67 PHE A CA 1
ATOM 517 C C . PHE A 1 67 ? -1.775 -2.249 3.095 1.00 89.69 67 PHE A C 1
ATOM 519 O O . PHE A 1 67 ? -1.325 -2.568 1.991 1.00 89.69 67 PHE A O 1
ATOM 526 N N . ALA A 1 68 ? -1.204 -1.309 3.851 1.00 92.44 68 ALA A N 1
ATOM 527 C CA . ALA A 1 68 ? -0.033 -0.539 3.447 1.00 92.44 68 ALA A CA 1
ATOM 528 C C . ALA A 1 68 ? 1.179 -1.449 3.192 1.00 92.44 68 ALA A C 1
ATOM 530 O O . ALA A 1 68 ? 1.846 -1.329 2.161 1.00 92.44 68 ALA A O 1
ATOM 531 N N . LEU A 1 69 ? 1.427 -2.425 4.071 1.00 92.88 69 LEU A N 1
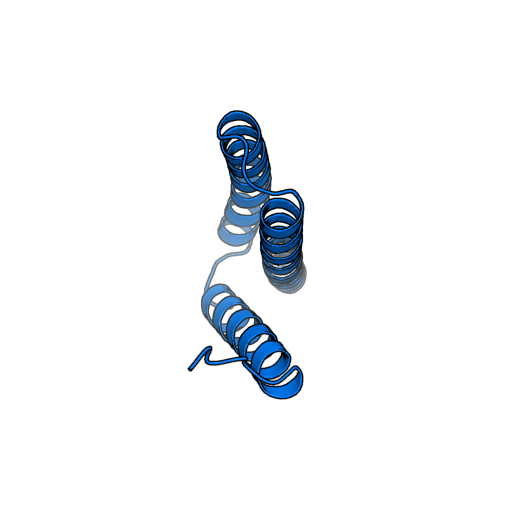ATOM 532 C CA . LEU A 1 69 ? 2.503 -3.397 3.892 1.00 92.88 69 LEU A CA 1
ATOM 533 C C . LEU A 1 69 ? 2.323 -4.220 2.610 1.00 92.88 69 LEU A C 1
ATOM 535 O O . LEU A 1 69 ? 3.289 -4.415 1.870 1.00 92.88 69 LEU A O 1
ATOM 539 N N . ASN A 1 70 ? 1.104 -4.679 2.312 1.00 91.50 70 ASN A N 1
ATOM 540 C CA . ASN A 1 70 ? 0.846 -5.427 1.083 1.00 91.50 70 ASN A CA 1
ATOM 541 C C . ASN A 1 70 ? 1.163 -4.590 -0.166 1.00 91.50 70 ASN A C 1
ATOM 543 O O . ASN A 1 70 ? 1.882 -5.047 -1.057 1.00 91.50 70 ASN A O 1
ATOM 547 N N . ASN A 1 71 ? 0.709 -3.336 -0.201 1.00 92.50 71 ASN A N 1
ATOM 548 C CA . ASN A 1 71 ? 1.012 -2.433 -1.309 1.00 92.50 71 ASN A CA 1
ATOM 549 C C . ASN A 1 71 ? 2.522 -2.207 -1.451 1.00 92.50 71 ASN A C 1
ATOM 551 O O . ASN A 1 71 ? 3.055 -2.318 -2.556 1.00 92.50 71 ASN A O 1
ATOM 555 N N . GLN A 1 72 ? 3.232 -1.986 -0.340 1.00 94.75 72 GLN A N 1
ATOM 556 C CA . GLN A 1 72 ? 4.690 -1.836 -0.331 1.00 94.75 72 GLN A CA 1
ATOM 557 C C . GLN A 1 72 ? 5.390 -3.064 -0.935 1.00 94.75 72 GLN A C 1
ATOM 559 O O . GLN A 1 72 ? 6.317 -2.928 -1.738 1.00 94.75 72 GLN A O 1
ATOM 564 N N . VAL A 1 73 ? 4.930 -4.273 -0.589 1.00 93.94 73 VAL A N 1
ATOM 565 C CA . VAL A 1 73 ? 5.457 -5.532 -1.132 1.00 93.94 73 VAL A CA 1
ATOM 566 C C . VAL A 1 73 ? 5.193 -5.643 -2.634 1.00 93.94 73 VAL A C 1
ATOM 568 O O . VAL A 1 73 ? 6.110 -6.003 -3.376 1.00 93.94 73 VAL A O 1
ATOM 571 N N . VAL A 1 74 ? 3.984 -5.324 -3.105 1.00 94.25 74 VAL A N 1
ATOM 572 C CA . VAL A 1 74 ? 3.632 -5.365 -4.536 1.00 94.25 74 VAL A CA 1
ATOM 573 C C . VAL A 1 74 ? 4.471 -4.365 -5.339 1.00 94.25 74 VAL A C 1
ATOM 575 O O . VAL A 1 74 ? 5.052 -4.739 -6.364 1.00 94.25 74 VAL A O 1
ATOM 578 N N . ILE A 1 75 ? 4.626 -3.133 -4.845 1.00 94.44 75 ILE A N 1
ATOM 579 C CA . ILE A 1 75 ? 5.464 -2.106 -5.480 1.00 94.44 75 ILE A CA 1
ATOM 580 C C . ILE A 1 75 ? 6.925 -2.565 -5.524 1.00 94.44 75 ILE A C 1
ATOM 582 O O . ILE A 1 75 ? 7.543 -2.577 -6.589 1.00 94.44 75 ILE A O 1
ATOM 586 N N . GLY A 1 76 ? 7.470 -3.032 -4.396 1.00 95.00 76 GLY A N 1
ATOM 587 C CA . GLY A 1 76 ? 8.861 -3.480 -4.311 1.00 95.00 76 GLY A CA 1
ATOM 588 C C . GLY A 1 76 ? 9.158 -4.737 -5.136 1.00 95.00 76 GLY A C 1
ATOM 589 O O . GLY A 1 76 ? 10.282 -4.927 -5.600 1.00 95.00 76 GLY A O 1
ATOM 590 N N . ARG A 1 77 ? 8.177 -5.625 -5.337 1.00 94.81 77 ARG A N 1
ATOM 591 C CA . ARG A 1 77 ? 8.302 -6.766 -6.262 1.00 94.81 77 ARG A CA 1
ATOM 592 C C . ARG A 1 77 ? 8.294 -6.306 -7.717 1.00 94.81 77 ARG A C 1
ATOM 594 O O . ARG A 1 77 ? 9.126 -6.781 -8.482 1.00 94.81 77 ARG A O 1
ATOM 601 N N . SER A 1 78 ? 7.395 -5.394 -8.082 1.00 94.44 78 SER A N 1
ATOM 602 C CA . SER A 1 78 ? 7.298 -4.857 -9.447 1.00 94.44 78 SER A CA 1
ATOM 603 C C . SER A 1 78 ? 8.574 -4.113 -9.836 1.00 94.44 78 SER A C 1
ATOM 605 O O . SER A 1 78 ? 9.143 -4.375 -10.892 1.00 94.44 78 SER A O 1
ATOM 607 N N . TRP A 1 79 ? 9.097 -3.277 -8.934 1.00 94.81 79 TRP A N 1
ATOM 608 C CA . TRP A 1 79 ? 10.372 -2.590 -9.127 1.00 94.81 79 TRP A CA 1
ATOM 609 C C . TRP A 1 79 ? 11.521 -3.573 -9.393 1.00 94.81 79 TRP A C 1
ATOM 611 O O . TRP A 1 79 ? 12.176 -3.471 -10.425 1.00 94.81 79 TRP A O 1
ATOM 621 N N . ARG A 1 80 ? 11.710 -4.572 -8.517 1.00 92.88 80 ARG A N 1
ATOM 622 C CA . ARG A 1 80 ? 12.795 -5.566 -8.639 1.00 92.88 80 ARG A CA 1
ATOM 623 C C . ARG A 1 80 ? 12.711 -6.452 -9.883 1.00 92.88 80 ARG A C 1
ATOM 625 O O . ARG A 1 80 ? 13.722 -7.015 -10.269 1.00 92.88 80 ARG A O 1
ATOM 632 N N . LYS A 1 81 ? 11.525 -6.614 -10.481 1.00 90.94 81 LYS A N 1
ATOM 633 C CA . LYS A 1 81 ? 11.350 -7.318 -11.765 1.00 90.94 81 LYS A CA 1
ATOM 634 C C . LYS A 1 81 ? 11.715 -6.447 -12.977 1.00 90.94 81 LYS A C 1
ATOM 636 O O . LYS A 1 81 ? 11.855 -6.985 -14.068 1.00 90.94 81 LYS A O 1
ATOM 641 N N . THR A 1 82 ? 11.784 -5.127 -12.795 1.00 88.00 82 THR A N 1
ATOM 642 C CA . THR A 1 82 ? 11.983 -4.139 -13.870 1.00 88.00 82 THR A CA 1
ATOM 643 C C . THR A 1 82 ? 13.443 -3.671 -13.964 1.00 88.00 82 THR A C 1
ATOM 645 O O . THR A 1 82 ? 13.846 -3.146 -14.998 1.00 88.00 82 THR A O 1
ATOM 648 N N . THR A 1 83 ? 14.226 -3.850 -12.894 1.00 73.56 83 THR A N 1
ATOM 649 C CA . THR A 1 83 ? 15.700 -3.738 -12.858 1.00 73.56 83 THR A CA 1
ATOM 650 C C . THR A 1 83 ? 16.376 -5.023 -13.296 1.00 73.56 83 THR A C 1
ATOM 652 O O . THR A 1 83 ? 17.377 -4.926 -14.034 1.00 73.56 83 THR A O 1
#